Protein AF-A0A2D6KDB4-F1 (afdb_monomer_lite)

Foldseek 3Di:
DPPPVVVVVVVVLLVVLVPPAVFQALVLLLVLQVVLLVQLLQQLLVQLQVVVVPDPDLVVSLVSSVVRSVCSSVVRSLVSSCVSCQVRQADPVSDGPVVVSVLLVVLLVVLVVVLVVQLSVQLVVQLVVCVVVVHDSSRSSNRSSNRSSSSSSNSSSVRSSVSSSVVSVVVVVVVVVVVVD

Sequence (181 aa):
MKDEETNTNLEERIEGAESDSETMGFGSVFKSMLPSVVIGTLAAAGCQEACSEYTTNPEIITLSGMIGQYVGGWGSYLPIHYYNNKERLTDENGKIKWSQYAQEMGSVVASDQVGDIGWAATYGITNEIALRSGASPIEAGLFSGITSGVAYSALTAILAPKVNAVINYMKSKLKGGKNQE

Secondary structure (DSSP, 8-state):
--SHHHHHHHHHHHHHTTSSS----HHHHHHHHHHHHHHHHHHHHHHHHHHHTT---HHHHHHHHHHHHHHHHHHHHHHHHHHHTHHHHB-TTS-B-HHHHHHHHHHHHHHHHHHHHHHHHHHHHHHHHHHHTT--HHHHHHHHHHHHHHHHHHHHHHHHHHHHHHHHHHHHHHHHHTT--

Structure (mmCIF, N/CA/C/O backbone):
data_AF-A0A2D6KDB4-F1
#
_entry.id   AF-A0A2D6KDB4-F1
#
loop_
_atom_site.group_PDB
_atom_site.id
_atom_site.type_symbol
_atom_site.label_atom_id
_atom_site.label_alt_id
_atom_site.label_comp_id
_atom_site.label_asym_id
_atom_site.label_entity_id
_atom_site.label_seq_id
_atom_site.pdbx_PDB_ins_code
_atom_site.Cartn_x
_atom_site.Cartn_y
_atom_site.Cartn_z
_atom_site.occupancy
_atom_site.B_iso_or_equiv
_atom_site.auth_seq_id
_atom_site.auth_comp_id
_atom_site.auth_asym_id
_atom_site.auth_atom_id
_atom_site.pdbx_PDB_model_num
ATOM 1 N N . MET A 1 1 ? -29.646 -28.111 10.069 1.00 46.44 1 MET A N 1
ATOM 2 C CA . MET A 1 1 ? -30.473 -26.978 10.549 1.00 46.44 1 MET A CA 1
ATOM 3 C C . MET A 1 1 ? -29.941 -26.338 11.843 1.00 46.44 1 MET A C 1
ATOM 5 O O . MET A 1 1 ? -30.713 -25.691 12.526 1.00 46.44 1 MET A O 1
ATOM 9 N N . LYS A 1 2 ? -28.650 -26.471 12.200 1.00 46.09 2 LYS A N 1
ATOM 10 C CA . LYS A 1 2 ? -28.049 -25.767 13.359 1.00 46.09 2 LYS A CA 1
ATOM 11 C C . LYS A 1 2 ? -27.013 -24.700 12.970 1.00 46.09 2 LYS A C 1
ATOM 13 O O . LYS A 1 2 ? -26.564 -23.954 13.829 1.00 46.09 2 LYS A O 1
ATOM 18 N N . ASP A 1 3 ? -26.673 -24.603 11.686 1.00 48.38 3 ASP A N 1
ATOM 19 C CA . ASP A 1 3 ? -25.585 -23.736 11.219 1.00 48.38 3 ASP A CA 1
ATOM 20 C C . ASP A 1 3 ? -26.072 -22.359 10.730 1.00 48.38 3 ASP A C 1
ATOM 22 O O . ASP A 1 3 ? -25.322 -21.392 10.803 1.00 48.38 3 ASP A O 1
ATOM 26 N N . GLU A 1 4 ? -27.337 -22.225 10.313 1.00 44.31 4 GLU A N 1
ATOM 27 C CA . GLU A 1 4 ? -27.904 -20.935 9.871 1.00 44.31 4 GLU A CA 1
ATOM 28 C C . GLU A 1 4 ? -28.181 -19.981 11.041 1.00 44.31 4 GLU A C 1
ATOM 30 O O . GLU A 1 4 ? -27.820 -18.812 10.972 1.00 44.31 4 GLU A O 1
ATOM 35 N N . GLU A 1 5 ? -28.711 -20.486 12.157 1.00 41.06 5 GLU A N 1
ATOM 36 C CA . GLU A 1 5 ? -29.105 -19.678 13.327 1.00 41.06 5 GLU A CA 1
ATOM 37 C C . GLU A 1 5 ? -27.908 -19.026 14.051 1.00 41.06 5 GLU A C 1
ATOM 39 O O . GLU A 1 5 ? -28.047 -18.017 14.745 1.00 41.06 5 GLU A O 1
ATOM 44 N N . THR A 1 6 ? -26.707 -19.588 13.872 1.00 46.28 6 THR A N 1
ATOM 45 C CA . THR A 1 6 ? -25.473 -19.097 14.505 1.00 46.28 6 THR A CA 1
ATOM 46 C C . THR A 1 6 ? -24.845 -17.939 13.720 1.00 46.28 6 THR A C 1
ATOM 48 O O . THR A 1 6 ? -24.232 -17.060 14.326 1.00 46.28 6 THR A O 1
ATOM 51 N N . ASN A 1 7 ? -25.026 -17.903 12.393 1.00 47.44 7 ASN A N 1
ATOM 52 C CA . ASN A 1 7 ? -24.535 -16.815 11.539 1.00 47.44 7 ASN A CA 1
ATOM 53 C C . ASN A 1 7 ? -25.394 -15.554 11.674 1.00 47.44 7 ASN A C 1
ATOM 55 O O . ASN A 1 7 ? -24.847 -14.465 11.827 1.00 47.44 7 ASN A O 1
ATOM 59 N N . THR A 1 8 ? -26.721 -15.697 11.734 1.00 48.91 8 THR A N 1
ATOM 60 C CA . THR A 1 8 ? -27.644 -14.556 11.880 1.00 48.91 8 THR A CA 1
ATOM 61 C C . THR A 1 8 ? -27.440 -13.830 13.216 1.00 48.91 8 THR A C 1
ATOM 63 O O . THR A 1 8 ? -27.452 -12.606 13.279 1.00 48.91 8 THR A O 1
ATOM 66 N N . ASN A 1 9 ? -27.129 -14.580 14.281 1.00 57.28 9 ASN A N 1
ATOM 67 C CA . ASN A 1 9 ? -26.817 -14.027 15.604 1.00 57.28 9 ASN A CA 1
ATOM 68 C C . ASN A 1 9 ? -25.477 -13.272 15.651 1.00 57.28 9 ASN A C 1
ATOM 70 O O . ASN A 1 9 ? -25.264 -12.434 16.525 1.00 57.28 9 ASN A O 1
ATOM 74 N N . LEU A 1 10 ? -24.534 -13.615 14.770 1.00 52.88 10 LEU A N 1
ATOM 75 C CA . LEU A 1 10 ? -23.253 -12.922 14.641 1.00 52.88 10 LEU A CA 1
ATOM 76 C C . LEU A 1 10 ? -23.424 -11.623 13.854 1.00 52.88 10 LEU A C 1
ATOM 78 O O . LEU A 1 10 ? -22.896 -10.606 14.288 1.00 52.88 10 LEU A O 1
ATOM 82 N N . GLU A 1 11 ? -24.192 -11.644 12.765 1.00 51.16 11 GLU A N 1
ATOM 83 C CA . GLU A 1 11 ? -24.508 -10.459 11.957 1.00 51.16 11 GLU A CA 1
ATOM 84 C C . GLU A 1 11 ? -25.280 -9.408 12.769 1.00 51.16 11 GLU A C 1
ATOM 86 O O . GLU A 1 11 ? -24.800 -8.284 12.892 1.00 51.16 11 GLU A O 1
ATOM 91 N N . GLU A 1 12 ? -26.361 -9.784 13.462 1.00 51.59 12 GLU A N 1
ATOM 92 C CA . GLU A 1 12 ? -27.116 -8.857 14.329 1.00 51.59 12 GLU A CA 1
ATOM 93 C C . GLU A 1 12 ? -26.276 -8.307 15.497 1.00 51.59 12 GLU A C 1
ATOM 95 O O . GLU A 1 12 ? -26.469 -7.180 15.954 1.00 51.59 12 GLU A O 1
ATOM 100 N N . ARG A 1 13 ? -25.309 -9.084 16.004 1.00 54.34 13 ARG A N 1
ATOM 101 C CA . ARG A 1 13 ? -24.391 -8.634 17.068 1.00 54.34 13 ARG A CA 1
ATOM 102 C C . ARG A 1 13 ? -23.268 -7.740 16.562 1.00 54.34 13 ARG A C 1
ATOM 104 O O . ARG A 1 13 ? -22.748 -6.944 17.343 1.00 54.34 13 ARG A O 1
ATOM 111 N N . ILE A 1 14 ? -22.879 -7.892 15.300 1.00 51.53 14 ILE A N 1
ATOM 112 C CA . ILE A 1 14 ? -21.955 -6.990 14.613 1.00 51.53 14 ILE A CA 1
ATOM 113 C C . ILE A 1 14 ? -22.668 -5.660 14.346 1.00 51.53 14 ILE A C 1
ATOM 115 O O . ILE A 1 14 ? -22.100 -4.622 14.672 1.00 51.53 14 ILE A O 1
ATOM 119 N N . GLU A 1 15 ? -23.923 -5.694 13.887 1.00 48.41 15 GLU A N 1
ATOM 120 C CA . GLU A 1 15 ? -24.771 -4.507 13.695 1.00 48.41 15 GLU A CA 1
ATOM 121 C C . GLU A 1 15 ? -25.070 -3.791 15.026 1.00 48.41 15 GLU A C 1
ATOM 123 O O . GLU A 1 15 ? -24.950 -2.573 15.129 1.00 48.41 15 GLU A O 1
ATOM 128 N N . GLY A 1 16 ? -25.350 -4.530 16.105 1.00 41.09 16 GLY A N 1
ATOM 129 C CA . GLY A 1 16 ? -25.558 -3.953 17.439 1.00 41.09 16 GLY A CA 1
ATOM 130 C C . GLY A 1 16 ? -24.297 -3.364 18.090 1.00 41.09 16 GLY A C 1
ATOM 131 O O . GLY A 1 16 ? -24.398 -2.536 18.991 1.00 41.09 16 GLY A O 1
ATOM 132 N N . ALA A 1 17 ? -23.099 -3.756 17.644 1.00 43.97 17 ALA A N 1
ATOM 133 C CA . ALA A 1 17 ? -21.837 -3.162 18.092 1.00 43.97 17 ALA A CA 1
ATOM 134 C C . ALA A 1 17 ? -21.486 -1.862 17.342 1.00 43.97 17 ALA A C 1
ATOM 136 O O . ALA A 1 17 ? -20.539 -1.175 17.736 1.00 43.97 17 ALA A O 1
ATOM 137 N N . GLU A 1 18 ? -22.238 -1.505 16.294 1.00 44.22 18 GLU A N 1
ATOM 138 C CA . GLU A 1 18 ? -22.092 -0.226 15.594 1.00 44.22 18 GLU A CA 1
ATOM 139 C C . GLU A 1 18 ? -22.607 0.965 16.421 1.00 44.22 18 GLU A C 1
ATOM 141 O O . GLU A 1 18 ? -22.253 2.101 16.111 1.00 44.22 18 GLU A O 1
ATOM 146 N N . SER A 1 19 ? -23.392 0.747 17.490 1.00 37.06 19 SER A N 1
ATOM 147 C CA . SER A 1 19 ? -24.118 1.843 18.147 1.00 37.06 19 SER A CA 1
ATOM 148 C C . SER A 1 19 ? -23.359 2.632 19.224 1.00 37.06 19 SER A C 1
ATOM 150 O O . SER A 1 19 ? -23.821 3.718 19.546 1.00 37.06 19 SER A O 1
ATOM 152 N N . ASP A 1 20 ? -22.220 2.168 19.765 1.00 36.56 20 ASP A N 1
ATOM 153 C CA . ASP A 1 20 ? -21.574 2.829 20.932 1.00 36.56 20 ASP A CA 1
ATOM 154 C C . ASP A 1 20 ? -20.041 3.030 20.853 1.00 36.56 20 ASP A C 1
ATOM 156 O O . ASP A 1 20 ? -19.377 3.377 21.832 1.00 36.56 20 ASP A O 1
ATOM 160 N N . SER A 1 21 ? -19.436 2.892 19.675 1.00 43.38 21 SER A N 1
ATOM 161 C CA . SER A 1 21 ? -18.084 3.410 19.413 1.00 43.38 21 SER A CA 1
ATOM 162 C C . SER A 1 21 ? -18.038 3.854 17.965 1.00 43.38 21 SER A C 1
ATOM 164 O O . SER A 1 21 ? -18.381 3.031 17.129 1.00 43.38 21 SER A O 1
ATOM 166 N N . GLU A 1 22 ? -17.639 5.090 17.646 1.00 54.69 22 GLU A N 1
ATOM 167 C CA . GLU A 1 22 ? -17.472 5.523 16.248 1.00 54.69 22 GLU A CA 1
ATOM 168 C C . GLU A 1 22 ? -16.581 4.516 15.504 1.00 54.69 22 GLU A C 1
ATOM 170 O O . GLU A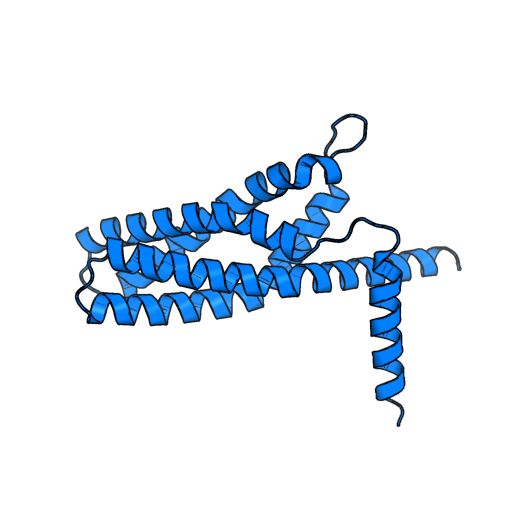 1 22 ? -15.356 4.477 15.683 1.00 54.69 22 GLU A O 1
ATOM 175 N N . THR A 1 23 ? -17.223 3.627 14.747 1.00 63.75 23 THR A N 1
ATOM 176 C CA . THR A 1 23 ? -16.593 2.484 14.107 1.00 63.75 23 THR A CA 1
ATOM 177 C C . THR A 1 23 ? -15.820 2.963 12.888 1.00 63.75 23 THR A C 1
ATOM 179 O O . THR A 1 23 ? -16.167 3.941 12.222 1.00 63.75 23 THR A O 1
ATOM 182 N N . MET A 1 24 ? -14.719 2.276 12.597 1.00 73.88 24 MET A N 1
ATOM 183 C CA . MET A 1 24 ? -13.953 2.503 11.381 1.00 73.88 24 MET A CA 1
ATOM 184 C C . MET A 1 24 ? -14.855 2.253 10.164 1.00 73.88 24 MET A C 1
ATOM 186 O O . MET A 1 24 ? -15.212 1.114 9.892 1.00 73.88 24 MET A O 1
ATOM 190 N N . GLY A 1 25 ? -15.222 3.308 9.437 1.00 80.88 25 GLY A N 1
ATOM 191 C CA . GLY A 1 25 ? -16.041 3.205 8.228 1.00 80.88 25 GLY A CA 1
ATOM 192 C C . GLY A 1 25 ? -15.202 3.101 6.953 1.00 80.88 25 GLY A C 1
ATOM 193 O O . GLY A 1 25 ? -14.122 3.691 6.870 1.00 80.88 25 GLY A O 1
ATOM 194 N N . PHE A 1 26 ? -15.738 2.436 5.922 1.00 86.19 26 PHE A N 1
ATOM 195 C CA . PHE A 1 26 ? -15.114 2.314 4.592 1.00 86.19 26 PHE A CA 1
ATOM 196 C C . PHE A 1 26 ? -14.561 3.655 4.083 1.00 86.19 26 PHE A C 1
ATOM 198 O O . PHE A 1 26 ? -13.399 3.758 3.697 1.00 86.19 26 PHE A O 1
ATOM 205 N N . GLY A 1 27 ? -15.382 4.712 4.135 1.00 82.38 27 GLY A N 1
ATOM 206 C CA . GLY A 1 27 ? -15.011 6.031 3.622 1.00 82.38 27 GLY A CA 1
ATOM 207 C C . GLY A 1 27 ? -13.845 6.684 4.369 1.00 82.38 27 GLY A C 1
ATOM 208 O O . GLY A 1 27 ? -13.065 7.397 3.744 1.00 82.38 27 GLY A O 1
ATOM 209 N N . SER A 1 28 ? -13.694 6.430 5.673 1.00 79.50 28 SER A N 1
ATOM 210 C CA . SER A 1 28 ? -12.561 6.933 6.466 1.00 79.50 28 SER A CA 1
ATOM 211 C C . SER A 1 28 ? -11.265 6.210 6.087 1.00 79.50 28 SER A C 1
ATOM 213 O O . SER A 1 28 ? -10.251 6.865 5.823 1.00 79.50 28 SER A O 1
ATOM 215 N N . VAL A 1 29 ? -11.315 4.878 5.973 1.00 83.00 29 VAL A N 1
ATOM 216 C CA . VAL A 1 29 ? -10.156 4.060 5.580 1.00 83.00 29 VAL A CA 1
ATOM 217 C C . VAL A 1 29 ? -9.713 4.416 4.166 1.00 83.00 29 VAL A C 1
ATOM 219 O O . VAL A 1 29 ? -8.563 4.799 3.961 1.00 83.00 29 VAL A O 1
ATOM 222 N N . PHE A 1 30 ? -10.638 4.395 3.204 1.00 86.94 30 PHE A N 1
ATOM 223 C CA . PHE A 1 30 ? -10.332 4.648 1.799 1.00 86.94 30 PHE A CA 1
ATOM 224 C C . PHE A 1 30 ? -9.760 6.057 1.569 1.00 86.94 30 PHE A C 1
ATOM 226 O O . PHE A 1 30 ? -8.729 6.210 0.916 1.00 86.94 30 PHE A O 1
ATOM 233 N N . LYS A 1 31 ? -10.371 7.098 2.160 1.00 86.00 31 LYS A N 1
ATOM 234 C CA . LYS A 1 31 ? -9.855 8.478 2.063 1.00 86.00 31 LYS A CA 1
ATOM 235 C C . LYS A 1 31 ? -8.469 8.632 2.685 1.00 86.00 31 LYS A C 1
ATOM 237 O O . LYS A 1 31 ? -7.683 9.437 2.197 1.00 86.00 31 LYS A O 1
ATOM 242 N N . SER A 1 32 ? -8.167 7.875 3.739 1.00 83.56 32 SER A N 1
ATOM 243 C CA . SER A 1 32 ? -6.847 7.889 4.378 1.00 83.56 32 SER A CA 1
ATOM 244 C C . SER A 1 32 ? -5.786 7.161 3.561 1.00 83.56 32 SER A C 1
ATOM 246 O O . SER A 1 32 ? -4.615 7.510 3.646 1.00 83.56 32 SER A O 1
ATOM 248 N N . MET A 1 33 ? -6.184 6.205 2.722 1.00 88.50 33 MET A N 1
ATOM 249 C CA . MET A 1 33 ? -5.261 5.483 1.851 1.00 88.50 33 MET A CA 1
ATOM 250 C C . MET A 1 33 ? -4.933 6.231 0.559 1.00 88.50 33 MET A C 1
ATOM 252 O O . MET A 1 33 ? -3.814 6.110 0.077 1.00 88.50 33 MET A O 1
ATOM 256 N N . LEU A 1 34 ? -5.842 7.048 0.013 1.00 90.12 34 LEU A N 1
ATOM 257 C CA . LEU A 1 34 ? -5.608 7.739 -1.266 1.00 90.12 34 LEU A CA 1
ATOM 258 C C . LEU A 1 34 ? -4.308 8.570 -1.314 1.00 90.12 34 LEU A C 1
ATOM 260 O O . LEU A 1 34 ? -3.551 8.408 -2.272 1.00 90.12 34 LEU A O 1
ATOM 264 N N . PRO A 1 35 ? -3.980 9.425 -0.325 1.00 91.94 35 PRO A N 1
ATOM 265 C CA . PRO A 1 35 ? -2.721 10.165 -0.372 1.00 91.94 35 PRO A CA 1
ATOM 266 C C . PRO A 1 35 ? -1.501 9.237 -0.247 1.00 91.94 35 PRO A C 1
ATOM 268 O O . PRO A 1 35 ? -0.481 9.474 -0.892 1.00 91.94 35 PRO A O 1
ATOM 271 N N . SER A 1 36 ? -1.622 8.136 0.498 1.00 91.62 36 SER A N 1
ATOM 272 C CA . SER A 1 36 ? -0.587 7.099 0.575 1.00 91.62 36 SER A CA 1
ATOM 273 C C . SER A 1 36 ? -0.404 6.344 -0.734 1.00 91.62 36 SER A C 1
ATOM 275 O O . SER A 1 36 ? 0.727 6.044 -1.102 1.00 91.62 36 SER A O 1
ATOM 277 N N . VAL A 1 37 ? -1.481 6.098 -1.484 1.00 93.69 37 VAL A N 1
ATOM 278 C CA . VAL A 1 37 ? -1.408 5.538 -2.839 1.00 93.69 37 VAL A CA 1
ATOM 279 C C . VAL A 1 37 ? -0.613 6.459 -3.750 1.00 93.69 37 VAL A C 1
ATOM 281 O O . VAL A 1 37 ? 0.236 5.972 -4.489 1.00 93.69 37 VAL A O 1
ATOM 284 N N . VAL A 1 38 ? -0.830 7.775 -3.681 1.00 94.75 38 VAL A N 1
ATOM 285 C CA . VAL A 1 38 ? -0.063 8.742 -4.484 1.00 94.75 38 VAL A CA 1
ATOM 286 C C . VAL A 1 38 ? 1.422 8.685 -4.127 1.00 94.75 38 VAL A C 1
ATOM 288 O O . VAL A 1 38 ? 2.257 8.547 -5.019 1.00 94.75 38 VAL A O 1
ATOM 291 N N . ILE A 1 39 ? 1.760 8.730 -2.836 1.00 95.38 39 ILE A N 1
ATOM 292 C CA . ILE A 1 39 ? 3.156 8.668 -2.376 1.00 95.38 39 ILE A CA 1
ATOM 293 C C . ILE A 1 39 ? 3.805 7.343 -2.786 1.00 95.38 39 ILE A C 1
ATOM 295 O O . ILE A 1 39 ? 4.901 7.342 -3.343 1.00 95.38 39 ILE A O 1
ATOM 299 N N . GLY A 1 40 ? 3.113 6.224 -2.569 1.00 95.81 40 GLY A N 1
ATOM 300 C CA . GLY A 1 40 ? 3.568 4.905 -2.990 1.00 95.81 40 GLY A CA 1
ATOM 301 C C . GLY A 1 40 ? 3.768 4.829 -4.502 1.00 95.81 40 GLY A C 1
ATOM 302 O O . GLY A 1 40 ? 4.794 4.348 -4.955 1.00 95.81 40 GLY A O 1
ATOM 303 N N . THR A 1 41 ? 2.841 5.357 -5.298 1.00 97.00 41 THR A N 1
ATOM 304 C CA . THR A 1 41 ? 2.940 5.368 -6.767 1.00 97.00 41 THR A CA 1
ATOM 305 C C . THR A 1 41 ? 4.180 6.123 -7.241 1.00 97.00 41 THR A C 1
ATOM 307 O O . THR A 1 41 ? 4.924 5.626 -8.083 1.00 97.00 41 THR A O 1
ATOM 310 N N . LEU A 1 42 ? 4.430 7.311 -6.685 1.00 97.44 42 LEU A N 1
ATOM 311 C CA . LEU A 1 42 ? 5.610 8.107 -7.028 1.00 97.44 42 LEU A CA 1
ATOM 312 C C . LEU A 1 42 ? 6.905 7.396 -6.619 1.00 97.44 42 LEU A C 1
ATOM 314 O O . LEU A 1 42 ? 7.869 7.394 -7.382 1.00 97.44 42 LEU A O 1
ATOM 318 N N . ALA A 1 43 ? 6.915 6.758 -5.446 1.00 96.81 43 ALA A N 1
ATOM 319 C CA . ALA A 1 43 ? 8.041 5.946 -5.002 1.00 96.81 43 ALA A CA 1
ATOM 320 C C . ALA A 1 43 ? 8.265 4.734 -5.922 1.00 96.81 43 ALA A C 1
ATOM 322 O O . ALA A 1 43 ? 9.404 4.452 -6.278 1.00 96.81 43 ALA A O 1
ATOM 323 N N . ALA A 1 44 ? 7.195 4.070 -6.368 1.00 96.81 44 ALA A N 1
ATOM 324 C CA . ALA A 1 44 ? 7.255 2.984 -7.342 1.00 96.81 44 ALA A CA 1
ATOM 325 C C . ALA A 1 44 ? 7.934 3.451 -8.632 1.00 96.81 44 ALA A C 1
ATOM 327 O O . ALA A 1 44 ? 8.931 2.871 -9.050 1.00 96.81 44 ALA A O 1
ATOM 328 N N . ALA A 1 45 ? 7.426 4.535 -9.219 1.00 96.56 45 ALA A N 1
ATOM 329 C CA . ALA A 1 45 ? 7.936 5.100 -10.461 1.00 96.56 45 ALA A CA 1
ATOM 330 C C . ALA A 1 45 ? 9.417 5.500 -10.344 1.00 96.56 45 ALA A C 1
ATOM 332 O O . ALA A 1 45 ? 10.221 5.135 -11.197 1.00 96.56 45 ALA A O 1
ATOM 333 N N . GLY A 1 46 ? 9.798 6.168 -9.250 1.00 96.50 46 GLY A N 1
ATOM 334 C CA . GLY A 1 46 ? 11.192 6.530 -8.988 1.00 96.50 46 GLY A CA 1
ATOM 335 C C . GLY A 1 46 ? 12.108 5.318 -8.791 1.00 96.50 46 GLY A C 1
ATOM 336 O O . GLY A 1 46 ? 13.216 5.295 -9.319 1.00 96.50 46 GLY A O 1
ATOM 337 N N . CYS A 1 47 ? 11.651 4.285 -8.075 1.00 97.06 47 CYS A N 1
ATOM 338 C CA . CYS A 1 47 ? 12.415 3.052 -7.884 1.00 97.06 47 CYS A CA 1
ATOM 339 C C . CYS A 1 47 ? 12.552 2.232 -9.172 1.00 97.06 47 CYS A C 1
ATOM 341 O O . CYS A 1 47 ? 13.590 1.599 -9.371 1.00 97.06 47 CYS A O 1
ATOM 343 N N . GLN A 1 48 ? 11.538 2.225 -10.041 1.00 97.19 48 GLN A N 1
ATOM 344 C CA . GLN A 1 48 ? 11.632 1.580 -11.350 1.00 97.19 48 GLN A CA 1
ATOM 345 C C . GLN A 1 48 ? 12.622 2.313 -12.252 1.00 97.19 48 GLN A C 1
ATOM 347 O O . GLN A 1 48 ? 13.513 1.673 -12.808 1.00 97.19 48 GLN A O 1
ATOM 352 N N . GLU A 1 49 ? 12.510 3.641 -12.335 1.00 97.00 49 GLU A N 1
ATOM 353 C CA . GLU A 1 49 ? 13.413 4.476 -13.130 1.00 97.00 49 GLU A CA 1
ATOM 354 C C . GLU A 1 49 ? 14.866 4.289 -12.682 1.00 97.00 49 GLU A C 1
ATOM 356 O O . GLU A 1 49 ? 15.709 3.876 -13.476 1.00 97.00 49 GLU A O 1
ATOM 361 N N . ALA A 1 50 ? 15.140 4.454 -11.385 1.00 96.25 50 ALA A N 1
ATOM 362 C CA . ALA A 1 50 ? 16.484 4.281 -10.841 1.00 96.25 50 ALA A CA 1
ATOM 363 C C . ALA A 1 50 ? 17.019 2.852 -11.032 1.00 96.25 50 ALA A C 1
ATOM 365 O O . ALA A 1 50 ? 18.201 2.661 -11.296 1.00 96.25 50 ALA A O 1
ATOM 366 N N . CYS A 1 51 ? 16.171 1.825 -10.909 1.00 96.56 51 CYS A N 1
ATOM 367 C CA . CYS A 1 51 ? 16.592 0.441 -11.133 1.00 96.56 51 CYS A CA 1
ATOM 368 C C . CYS A 1 51 ? 16.929 0.174 -12.607 1.00 96.56 51 CYS A C 1
ATOM 370 O O . CYS A 1 51 ? 17.878 -0.560 -12.891 1.00 96.56 51 CYS A O 1
ATOM 372 N N . SER A 1 52 ? 16.202 0.804 -13.532 1.00 95.38 52 SER A N 1
ATOM 373 C CA . SER A 1 52 ? 16.400 0.633 -14.973 1.00 95.38 52 SER A CA 1
ATOM 374 C C . SER A 1 52 ? 17.764 1.127 -15.474 1.00 95.38 52 SER A C 1
ATOM 376 O O . SER A 1 52 ? 18.260 0.632 -16.485 1.00 95.38 52 SER A O 1
ATOM 378 N N . GLU A 1 53 ? 18.429 2.016 -14.729 1.00 96.31 53 GLU A N 1
ATOM 379 C CA . GLU A 1 53 ? 19.808 2.435 -15.013 1.00 96.31 53 GLU A CA 1
ATOM 380 C C . GLU A 1 53 ? 20.826 1.292 -14.842 1.00 96.31 53 GLU A C 1
ATOM 382 O O . GLU A 1 53 ? 21.898 1.310 -15.449 1.00 96.31 53 GLU A O 1
ATOM 387 N N . TYR A 1 54 ? 20.498 0.280 -14.030 1.00 95.62 54 TYR A N 1
ATOM 388 C CA . TYR A 1 54 ? 21.407 -0.812 -13.664 1.00 95.62 54 TYR A CA 1
ATOM 389 C C . TYR A 1 54 ? 21.014 -2.167 -14.255 1.00 95.62 54 TYR A C 1
ATOM 391 O O . TYR A 1 54 ? 21.828 -3.093 -14.264 1.00 95.62 54 TYR A O 1
ATOM 399 N N . THR A 1 55 ? 19.775 -2.322 -14.723 1.00 94.81 55 THR A N 1
ATOM 400 C CA . THR A 1 55 ? 19.287 -3.577 -15.295 1.00 94.81 55 THR A CA 1
ATOM 401 C C . THR A 1 55 ? 18.210 -3.338 -16.340 1.00 94.81 55 THR A C 1
ATOM 403 O O . THR A 1 55 ? 17.399 -2.429 -16.225 1.00 94.81 55 THR A O 1
ATOM 406 N N . THR A 1 56 ? 18.160 -4.215 -17.338 1.00 90.50 56 THR A N 1
ATOM 407 C CA . THR A 1 56 ? 17.071 -4.281 -18.323 1.00 90.50 56 THR A CA 1
ATOM 408 C C . THR A 1 56 ? 16.095 -5.420 -18.033 1.00 90.50 56 THR A C 1
ATOM 410 O O . THR A 1 56 ? 15.168 -5.645 -18.809 1.00 90.50 56 THR A O 1
ATOM 413 N N . ASN A 1 57 ? 16.292 -6.167 -16.938 1.00 92.12 57 ASN A N 1
ATOM 414 C CA . ASN A 1 57 ? 15.405 -7.265 -16.573 1.00 92.12 57 ASN A CA 1
ATOM 415 C C . ASN A 1 57 ? 14.061 -6.705 -16.050 1.00 92.12 57 ASN A C 1
ATOM 417 O O . ASN A 1 57 ? 14.042 -6.096 -14.974 1.00 92.12 57 ASN A O 1
ATOM 421 N N . PRO A 1 58 ? 12.936 -6.945 -16.754 1.00 89.06 58 PRO A N 1
ATOM 422 C CA . PRO A 1 58 ? 11.634 -6.392 -16.386 1.00 89.06 58 PRO A CA 1
ATOM 423 C C . PRO A 1 58 ? 11.110 -6.919 -15.045 1.00 89.06 58 PRO A C 1
ATOM 425 O O . PRO A 1 58 ? 10.370 -6.211 -14.367 1.00 89.06 58 PRO A O 1
ATOM 428 N N . GLU A 1 59 ? 11.501 -8.122 -14.620 1.00 92.38 59 GLU A N 1
ATOM 429 C CA . GLU A 1 59 ? 11.097 -8.685 -13.326 1.00 92.38 59 GLU A CA 1
ATOM 430 C C . GLU A 1 59 ? 11.762 -7.931 -12.170 1.00 92.38 59 GLU A C 1
ATOM 432 O O . GLU A 1 59 ? 11.103 -7.600 -11.187 1.00 92.38 59 GLU A O 1
ATOM 437 N N . ILE A 1 60 ? 13.050 -7.595 -12.313 1.00 93.69 60 ILE A N 1
ATOM 438 C CA . ILE A 1 60 ? 13.795 -6.837 -11.297 1.00 93.69 60 ILE A CA 1
ATOM 439 C C . ILE A 1 60 ? 13.271 -5.398 -11.216 1.00 93.69 60 ILE A C 1
ATOM 441 O O . ILE A 1 60 ? 13.072 -4.891 -10.113 1.00 93.69 60 ILE A O 1
ATOM 445 N N . ILE A 1 61 ? 12.986 -4.770 -12.362 1.00 94.50 61 ILE A N 1
ATOM 446 C CA . ILE A 1 61 ? 12.371 -3.434 -12.420 1.00 94.50 61 ILE A CA 1
ATOM 447 C C . ILE A 1 61 ? 10.977 -3.462 -11.777 1.00 94.50 61 ILE A C 1
ATOM 449 O O . ILE A 1 61 ? 10.652 -2.613 -10.955 1.00 94.50 61 ILE A O 1
ATOM 453 N N . THR A 1 62 ? 10.155 -4.467 -12.086 1.00 94.94 62 THR A N 1
ATOM 454 C CA . THR A 1 62 ? 8.830 -4.614 -11.462 1.00 94.94 62 THR A CA 1
ATOM 455 C C . THR A 1 62 ? 8.953 -4.757 -9.947 1.00 94.94 62 THR A C 1
ATOM 457 O O . THR A 1 62 ? 8.255 -4.067 -9.204 1.00 94.94 62 THR A O 1
ATOM 460 N N . LEU A 1 63 ? 9.876 -5.602 -9.479 1.00 96.00 63 LEU A N 1
ATOM 461 C CA . LEU A 1 63 ? 10.111 -5.820 -8.055 1.00 96.00 63 LEU A CA 1
ATOM 462 C C . LEU A 1 63 ? 10.590 -4.545 -7.344 1.00 96.00 63 LEU A C 1
ATOM 464 O O . LEU A 1 63 ? 10.136 -4.272 -6.232 1.00 96.00 63 LEU A O 1
ATOM 468 N N . SER A 1 64 ? 11.463 -3.743 -7.964 1.00 96.69 64 SER A N 1
ATOM 469 C CA . SER A 1 64 ? 11.902 -2.472 -7.371 1.00 96.69 64 SER A CA 1
ATOM 470 C C . SER A 1 64 ? 10.733 -1.500 -7.210 1.00 96.69 64 SER A C 1
ATOM 472 O O . SER A 1 64 ? 10.608 -0.857 -6.166 1.00 96.69 64 SER A O 1
ATOM 474 N N . GLY A 1 65 ? 9.838 -1.449 -8.198 1.00 96.31 65 GLY A N 1
ATOM 475 C CA . GLY A 1 65 ? 8.610 -0.670 -8.140 1.00 96.31 65 GLY A CA 1
ATOM 476 C C . GLY A 1 65 ? 7.663 -1.135 -7.033 1.00 96.31 65 GLY A C 1
ATOM 477 O O . GLY A 1 65 ? 7.188 -0.312 -6.250 1.00 96.31 65 GLY A O 1
ATOM 478 N N . MET A 1 66 ? 7.457 -2.449 -6.901 1.00 96.06 66 MET A N 1
ATOM 479 C CA . MET A 1 66 ? 6.666 -3.039 -5.814 1.00 96.06 66 MET A CA 1
ATOM 480 C C . MET A 1 66 ? 7.222 -2.650 -4.438 1.00 96.06 66 MET A C 1
ATOM 482 O O . MET A 1 66 ? 6.473 -2.197 -3.573 1.00 96.06 66 MET A O 1
ATOM 486 N N . ILE A 1 67 ? 8.540 -2.758 -4.243 1.00 95.44 67 ILE A N 1
ATOM 487 C CA . ILE A 1 67 ? 9.201 -2.365 -2.990 1.00 95.44 67 ILE A CA 1
ATOM 488 C C . ILE A 1 67 ? 9.025 -0.864 -2.732 1.00 95.44 67 ILE A C 1
ATOM 490 O O . ILE A 1 67 ? 8.643 -0.475 -1.626 1.00 95.44 67 ILE A O 1
ATOM 494 N N . GLY A 1 68 ? 9.267 -0.024 -3.743 1.00 95.69 68 GLY A N 1
ATOM 495 C CA . GLY A 1 68 ? 9.105 1.425 -3.643 1.00 95.69 68 GLY A CA 1
ATOM 496 C C . GLY A 1 68 ? 7.685 1.814 -3.238 1.00 95.69 68 GLY A C 1
ATOM 497 O O . GLY A 1 68 ? 7.498 2.595 -2.302 1.00 95.69 68 GLY A O 1
ATOM 498 N N . GLN A 1 69 ? 6.680 1.211 -3.877 1.00 95.06 69 GLN A N 1
ATOM 499 C CA . GLN A 1 69 ? 5.284 1.467 -3.551 1.00 95.06 69 GLN A CA 1
ATOM 500 C C . GLN A 1 69 ? 4.913 1.013 -2.149 1.00 95.06 69 GLN A C 1
ATOM 502 O O . GLN A 1 69 ? 4.259 1.774 -1.434 1.00 95.06 69 GLN A O 1
ATOM 507 N N . TYR A 1 70 ? 5.329 -0.188 -1.752 1.00 91.25 70 TYR A N 1
ATOM 508 C CA . TYR A 1 70 ? 5.044 -0.708 -0.423 1.00 91.25 70 TYR A CA 1
ATOM 509 C C . TYR A 1 70 ? 5.642 0.212 0.649 1.00 91.25 70 TYR A C 1
ATOM 511 O O . TYR A 1 70 ? 4.919 0.703 1.511 1.00 91.25 70 TYR A O 1
ATOM 519 N N . VAL A 1 71 ? 6.933 0.549 0.545 1.00 92.25 71 VAL A N 1
ATOM 520 C CA . VAL A 1 71 ? 7.621 1.410 1.521 1.00 92.25 71 VAL A CA 1
ATOM 521 C C . VAL A 1 71 ? 7.034 2.827 1.549 1.00 92.25 71 VAL A C 1
ATOM 523 O O . VAL A 1 71 ? 6.759 3.352 2.629 1.00 92.25 71 VAL A O 1
ATOM 526 N N . GLY A 1 72 ? 6.808 3.449 0.386 1.00 92.12 72 GLY A N 1
ATOM 527 C CA . GLY A 1 72 ? 6.251 4.803 0.303 1.00 92.12 72 GLY A CA 1
ATOM 528 C C . GLY A 1 72 ? 4.788 4.884 0.754 1.00 92.12 72 GLY A C 1
ATOM 529 O O . GLY A 1 72 ? 4.399 5.811 1.470 1.00 92.12 72 GLY A O 1
ATOM 530 N N . GLY A 1 73 ? 3.978 3.894 0.378 1.00 90.94 73 GLY A N 1
ATOM 531 C CA . GLY A 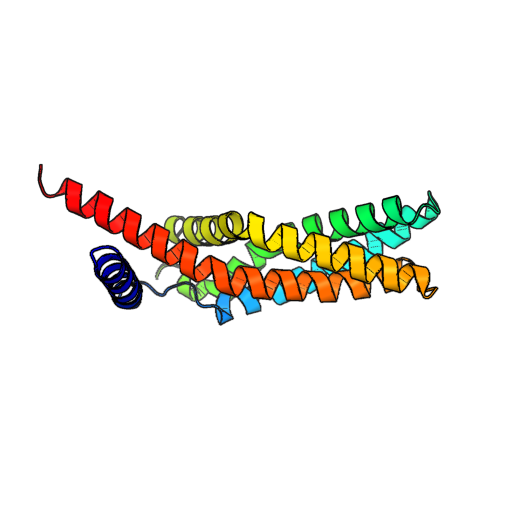1 73 ? 2.568 3.801 0.743 1.00 90.94 73 GLY A CA 1
ATOM 532 C C . GLY A 1 73 ? 2.380 3.541 2.234 1.00 90.94 73 GLY A C 1
ATOM 533 O O . GLY A 1 73 ? 1.796 4.371 2.932 1.00 90.94 73 GLY A O 1
ATOM 534 N N . TRP A 1 74 ? 2.941 2.448 2.754 1.00 84.50 74 TRP A N 1
ATOM 535 C CA . TRP A 1 74 ? 2.812 2.102 4.171 1.00 84.50 74 TRP A CA 1
ATOM 536 C C . TRP A 1 74 ? 3.471 3.127 5.094 1.00 84.50 74 TRP A C 1
ATOM 538 O O . TRP A 1 74 ? 2.888 3.508 6.112 1.00 84.50 74 TRP A O 1
ATOM 548 N N . GLY A 1 75 ? 4.652 3.629 4.721 1.00 85.69 75 GLY A N 1
ATOM 549 C CA . GLY A 1 75 ? 5.368 4.633 5.509 1.00 85.69 75 GLY A CA 1
ATOM 550 C C . GLY A 1 75 ? 4.596 5.947 5.659 1.00 85.69 75 GLY A C 1
ATOM 551 O O . GLY A 1 75 ? 4.712 6.620 6.683 1.00 85.69 75 GLY A O 1
ATOM 552 N N . SER A 1 76 ? 3.770 6.299 4.670 1.00 89.81 76 SER A N 1
ATOM 553 C CA . SER A 1 76 ? 2.944 7.508 4.711 1.00 89.81 76 SER A CA 1
ATOM 554 C C . SER A 1 76 ? 1.548 7.280 5.300 1.00 89.81 76 SER A C 1
ATOM 556 O O . SER A 1 76 ? 0.951 8.221 5.823 1.00 89.81 76 SER A O 1
ATOM 558 N N . TYR A 1 77 ? 1.034 6.048 5.274 1.00 87.00 77 TYR A N 1
ATOM 559 C CA . TYR A 1 77 ? -0.319 5.739 5.739 1.00 87.00 77 TYR A CA 1
ATOM 560 C C . TYR A 1 77 ? -0.548 6.082 7.209 1.00 87.00 77 TYR A C 1
ATOM 562 O O . TYR A 1 77 ? -1.531 6.750 7.526 1.00 87.00 77 TYR A O 1
ATOM 570 N N . LEU A 1 78 ? 0.372 5.703 8.102 1.00 83.94 78 LEU A N 1
ATOM 571 C CA . LEU A 1 78 ? 0.237 5.979 9.538 1.00 83.94 78 LEU A CA 1
ATOM 572 C C . LEU A 1 78 ? -0.009 7.471 9.845 1.00 83.94 78 LEU A C 1
ATOM 574 O O . LEU A 1 78 ? -1.033 7.795 10.459 1.00 83.94 78 LEU A O 1
ATOM 578 N N . PRO A 1 79 ? 0.878 8.404 9.439 1.00 86.56 79 PRO A N 1
ATOM 579 C CA . PRO A 1 79 ? 0.671 9.820 9.731 1.00 86.56 79 PRO A CA 1
ATOM 580 C C . PRO A 1 79 ? -0.564 10.401 9.027 1.00 86.56 79 PRO A C 1
ATOM 582 O O . PRO A 1 79 ? -1.245 11.241 9.620 1.00 86.56 79 PRO A O 1
ATOM 585 N N . ILE A 1 80 ? -0.896 9.946 7.812 1.00 89.75 80 ILE A N 1
ATOM 586 C CA . ILE A 1 80 ? -2.085 10.410 7.076 1.00 89.75 80 ILE A CA 1
ATOM 587 C C . ILE A 1 80 ? -3.374 9.953 7.763 1.00 89.75 80 ILE A C 1
ATOM 589 O O . ILE A 1 80 ? -4.290 10.757 7.944 1.00 89.75 80 ILE A O 1
ATOM 593 N N . HIS A 1 81 ? -3.449 8.689 8.185 1.00 86.19 81 HIS A N 1
ATOM 594 C CA . HIS A 1 81 ? -4.618 8.151 8.878 1.00 86.19 81 HIS A CA 1
ATOM 595 C C . HIS A 1 81 ? -4.871 8.886 10.189 1.00 86.19 81 HIS A C 1
ATOM 597 O O . HIS A 1 81 ? -6.007 9.280 10.457 1.00 86.19 81 HIS A O 1
ATOM 603 N N . TYR A 1 82 ? -3.816 9.136 10.973 1.00 87.31 82 TYR A N 1
ATOM 604 C CA . TYR A 1 82 ? -3.930 9.944 12.184 1.00 87.31 82 TYR A CA 1
ATOM 605 C C . TYR A 1 82 ? -4.428 11.362 11.877 1.00 87.31 82 TYR A C 1
ATOM 607 O O . TYR A 1 82 ? -5.355 11.836 12.531 1.00 87.31 82 TYR A O 1
ATOM 615 N N . TYR A 1 83 ? -3.853 12.030 10.872 1.00 88.50 83 TYR A N 1
ATOM 616 C CA . TYR A 1 83 ? -4.238 13.392 10.503 1.00 88.50 83 TYR A CA 1
ATOM 617 C C . TYR A 1 83 ? -5.705 13.484 10.056 1.00 88.50 83 TYR A C 1
ATOM 619 O O . TYR A 1 83 ? -6.451 14.321 10.563 1.00 88.50 83 TYR A O 1
ATOM 627 N N . ASN A 1 84 ? -6.142 12.581 9.175 1.00 87.62 84 ASN A N 1
ATOM 628 C CA . ASN A 1 84 ? -7.504 12.561 8.636 1.00 87.62 84 ASN A CA 1
ATOM 629 C C . ASN A 1 84 ? -8.569 12.168 9.667 1.00 87.62 84 ASN A C 1
ATOM 631 O O . ASN A 1 84 ? -9.744 12.468 9.475 1.00 87.62 84 ASN A O 1
ATOM 635 N N . ASN A 1 85 ? -8.174 11.493 10.748 1.00 85.12 85 ASN A N 1
ATOM 636 C CA . ASN A 1 85 ? -9.078 11.029 11.801 1.00 85.12 85 ASN A CA 1
ATOM 637 C C . ASN A 1 85 ? -8.788 11.690 13.151 1.00 85.12 85 ASN A C 1
ATOM 639 O O . ASN A 1 85 ? -9.192 11.168 14.191 1.00 85.12 85 ASN A O 1
ATOM 643 N N . LYS A 1 86 ? -8.086 12.830 13.150 1.00 86.38 86 LYS A N 1
ATOM 644 C CA . LYS A 1 86 ? -7.600 13.479 14.369 1.00 86.38 86 LYS A CA 1
ATOM 645 C C . LYS A 1 86 ? -8.724 13.731 15.368 1.00 86.38 86 LYS A C 1
ATOM 647 O O . LYS A 1 86 ? -8.576 13.346 16.516 1.00 86.38 86 LYS A O 1
ATOM 652 N N . GLU A 1 87 ? -9.849 14.292 14.924 1.00 85.94 87 GLU A N 1
ATOM 653 C CA . GLU A 1 87 ? -10.999 14.619 15.785 1.00 85.94 87 GLU A CA 1
ATOM 654 C C . GLU A 1 87 ? -11.480 13.411 16.599 1.00 85.94 87 GLU A C 1
ATOM 656 O O . GLU A 1 87 ? -11.678 13.500 17.809 1.00 85.94 87 GLU A O 1
ATOM 661 N N . ARG A 1 88 ? -11.565 12.249 15.951 1.00 85.25 88 ARG A N 1
ATOM 662 C CA . ARG A 1 88 ? -11.985 10.997 16.580 1.00 85.25 88 ARG A CA 1
ATOM 663 C C . ARG A 1 88 ? -10.886 10.361 17.430 1.00 85.25 88 ARG A C 1
ATOM 665 O O . ARG A 1 88 ? -11.167 9.790 18.487 1.00 85.25 88 ARG A O 1
ATOM 672 N N . LEU A 1 89 ? -9.635 10.460 16.981 1.00 88.50 89 LEU A N 1
ATOM 673 C CA . LEU A 1 89 ? -8.464 9.841 17.606 1.00 88.50 89 LEU A CA 1
ATOM 674 C C . LEU A 1 89 ? -7.825 10.687 18.713 1.00 88.50 89 LEU A C 1
ATOM 676 O O . LEU A 1 89 ? -6.902 10.207 19.375 1.00 88.50 89 LEU A O 1
ATOM 680 N N . THR A 1 90 ? -8.306 11.904 18.952 1.00 90.62 90 THR A N 1
ATOM 681 C CA . THR A 1 90 ? -7.920 12.727 20.101 1.00 90.62 90 THR A CA 1
ATOM 682 C C . THR A 1 90 ? -9.030 12.791 21.148 1.00 90.62 90 THR A C 1
ATOM 684 O O . THR A 1 90 ? -10.214 12.660 20.832 1.00 90.62 90 THR A O 1
ATOM 687 N N . ASP A 1 91 ? -8.657 12.920 22.418 1.00 88.44 91 ASP A N 1
ATOM 688 C CA . ASP A 1 91 ? -9.583 13.246 23.503 1.00 88.44 91 ASP A CA 1
ATOM 689 C C . ASP A 1 91 ? -9.863 14.759 23.575 1.00 88.44 91 ASP A C 1
ATOM 691 O O . ASP A 1 91 ? -9.289 15.557 22.833 1.00 88.44 91 ASP A O 1
ATOM 695 N N . GLU A 1 92 ? -10.748 15.156 24.487 1.00 87.56 92 GLU A N 1
ATOM 696 C CA . GLU A 1 92 ? -11.110 16.558 24.747 1.00 87.56 92 GLU A CA 1
ATOM 697 C C . GLU A 1 92 ? -9.923 17.445 25.170 1.00 87.56 92 GLU A C 1
ATOM 699 O O . GLU A 1 92 ? -9.974 18.664 25.025 1.00 87.56 92 GLU A O 1
ATOM 704 N N . ASN A 1 93 ? -8.831 16.837 25.643 1.00 88.81 93 ASN A N 1
ATOM 705 C CA . ASN A 1 93 ? -7.597 17.514 26.037 1.00 88.81 93 ASN A CA 1
ATOM 706 C C . ASN A 1 93 ? -6.551 17.526 24.905 1.00 88.81 93 ASN A C 1
ATOM 708 O O . ASN A 1 93 ? -5.405 17.926 25.125 1.00 88.81 93 ASN A O 1
ATOM 712 N N . GLY A 1 94 ? -6.912 17.054 23.706 1.00 86.88 94 GLY A N 1
ATOM 713 C CA . GLY A 1 94 ? -6.031 16.970 22.544 1.00 86.88 94 GLY A CA 1
ATOM 714 C C . GLY A 1 94 ? -4.987 15.849 22.610 1.00 86.88 94 GLY A C 1
ATOM 715 O O . GLY A 1 94 ? -4.052 15.847 21.806 1.00 86.88 94 GLY A O 1
ATOM 716 N N . LYS A 1 95 ? -5.107 14.897 23.545 1.00 90.31 95 LYS A N 1
ATOM 717 C CA . LYS A 1 95 ? -4.200 13.744 23.651 1.00 90.31 95 LYS A CA 1
ATOM 718 C C . LYS A 1 95 ? -4.667 12.605 22.755 1.00 90.31 95 LYS A C 1
ATOM 720 O O . LYS A 1 95 ? -5.860 12.378 22.579 1.00 90.31 95 LYS A O 1
ATOM 725 N N . ILE A 1 96 ? -3.713 11.848 22.218 1.00 89.25 96 ILE A N 1
ATOM 726 C CA . ILE A 1 96 ? -3.995 10.704 21.345 1.00 89.25 96 ILE A CA 1
ATOM 727 C C . ILE A 1 96 ? -4.631 9.567 22.153 1.00 89.25 96 ILE A C 1
ATOM 729 O O . ILE A 1 96 ? -4.064 9.092 23.142 1.00 89.25 96 ILE A O 1
ATOM 733 N N . LYS A 1 97 ? -5.768 9.058 21.673 1.00 90.69 97 LYS A N 1
ATOM 734 C CA . LYS A 1 97 ? -6.406 7.824 22.142 1.00 90.69 97 LYS A CA 1
ATOM 735 C C . LYS A 1 97 ? -5.631 6.609 21.618 1.00 90.69 97 LYS A C 1
ATOM 737 O O . LYS A 1 97 ? -6.096 5.893 20.732 1.00 90.69 97 LYS A O 1
ATOM 742 N N . TRP A 1 98 ? -4.442 6.357 22.174 1.00 88.06 98 TRP A N 1
ATOM 743 C CA . TRP A 1 98 ? -3.513 5.315 21.702 1.00 88.06 98 TRP A CA 1
ATOM 744 C C . TRP A 1 98 ? -4.138 3.926 21.561 1.00 88.06 98 TRP A C 1
ATOM 746 O O . TRP A 1 98 ? -3.824 3.215 20.616 1.00 88.06 98 TRP A O 1
ATOM 756 N N . SER A 1 99 ? -5.047 3.550 22.465 1.00 85.81 99 SER A N 1
ATOM 757 C CA . SER A 1 99 ? -5.753 2.263 22.399 1.00 85.81 99 SER A CA 1
ATOM 758 C C . SER A 1 99 ? -6.639 2.147 21.154 1.00 85.81 99 SER A C 1
ATOM 760 O O . SER A 1 99 ? -6.628 1.115 20.484 1.00 85.81 99 SER A O 1
ATOM 762 N N . GLN A 1 100 ? -7.365 3.217 20.813 1.00 86.06 100 GLN A N 1
ATOM 763 C CA . GLN A 1 100 ? -8.191 3.263 19.609 1.00 86.06 100 GLN A CA 1
ATOM 764 C C . GLN A 1 100 ? -7.296 3.288 18.370 1.00 86.06 100 GLN A C 1
ATOM 766 O O . GLN A 1 100 ? -7.441 2.432 17.509 1.00 86.06 100 GLN A O 1
ATOM 771 N N . TYR A 1 101 ? -6.300 4.176 18.330 1.00 87.12 101 TYR A N 1
ATOM 772 C CA . TYR A 1 101 ? -5.360 4.263 17.210 1.00 87.12 101 TYR A CA 1
ATOM 773 C C . TYR A 1 101 ? -4.644 2.932 16.923 1.00 87.12 101 TYR A C 1
ATOM 775 O O . TYR A 1 101 ? -4.613 2.479 15.782 1.00 87.12 101 TYR A O 1
ATOM 783 N N . ALA A 1 102 ? -4.124 2.259 17.954 1.00 87.56 102 ALA A N 1
ATOM 784 C CA . ALA A 1 102 ? -3.459 0.967 17.803 1.00 87.56 102 ALA A CA 1
ATOM 785 C C . ALA A 1 102 ? -4.415 -0.131 17.314 1.00 87.56 102 ALA A C 1
ATOM 787 O O . ALA A 1 102 ? -4.018 -0.971 16.512 1.00 87.56 102 ALA A O 1
ATOM 788 N N . GLN A 1 103 ? -5.674 -0.122 17.762 1.00 86.25 103 GLN A N 1
ATOM 789 C CA . GLN A 1 103 ? -6.689 -1.053 17.269 1.00 86.25 103 GLN A CA 1
ATOM 790 C C . GLN A 1 103 ? -7.002 -0.818 15.788 1.00 86.25 103 GLN A C 1
ATOM 792 O O . GLN A 1 103 ? -7.154 -1.778 15.033 1.00 86.25 103 GLN A O 1
ATOM 797 N N . GLU A 1 104 ? -7.072 0.439 15.361 1.00 86.50 104 GLU A N 1
ATOM 798 C CA . GLU A 1 104 ? -7.305 0.773 13.961 1.00 86.50 104 GLU A CA 1
ATOM 799 C C . GLU A 1 104 ? -6.157 0.333 13.069 1.00 86.50 104 GLU A C 1
ATOM 801 O O . GLU A 1 104 ? -6.380 -0.365 12.083 1.00 86.50 104 GLU A O 1
ATOM 806 N N . MET A 1 105 ? -4.926 0.658 13.459 1.00 86.69 105 MET A N 1
ATOM 807 C CA . MET A 1 105 ? -3.738 0.200 12.742 1.00 86.69 105 MET A CA 1
ATOM 808 C C . MET A 1 105 ? -3.653 -1.324 12.730 1.00 86.69 105 MET A C 1
ATOM 810 O O . MET A 1 105 ? -3.410 -1.907 11.682 1.00 86.69 105 MET A O 1
ATOM 814 N N . GLY A 1 106 ? -3.946 -1.983 13.853 1.00 86.44 106 GLY A N 1
ATOM 815 C CA . GLY A 1 106 ? -4.012 -3.440 13.920 1.00 86.44 106 GLY A CA 1
ATOM 816 C C . GLY A 1 106 ? -5.066 -4.037 12.985 1.00 86.44 106 GLY A C 1
ATOM 817 O O . GLY A 1 106 ? -4.820 -5.079 12.392 1.00 86.44 106 GLY A O 1
ATOM 818 N N . SER A 1 107 ? -6.207 -3.368 12.800 1.00 85.38 107 SER A N 1
ATOM 819 C CA . SER A 1 107 ? -7.267 -3.823 11.887 1.00 85.38 107 SER A CA 1
ATOM 820 C C . SER A 1 107 ? -6.859 -3.692 10.419 1.00 85.38 107 SER A C 1
ATOM 822 O O . SER A 1 107 ? -7.146 -4.581 9.617 1.00 85.38 107 SER A O 1
ATOM 824 N N . VAL A 1 108 ? -6.153 -2.613 10.075 1.00 85.50 108 VAL A N 1
ATOM 825 C CA . VAL A 1 108 ? -5.590 -2.400 8.734 1.00 85.50 108 VAL A CA 1
ATOM 826 C C . VAL A 1 108 ? -4.492 -3.426 8.457 1.00 85.50 108 VAL A C 1
ATOM 828 O O . VAL A 1 108 ? -4.576 -4.135 7.463 1.00 85.50 108 VAL A O 1
ATOM 831 N N . VAL A 1 109 ? -3.531 -3.591 9.373 1.00 86.75 109 VAL A N 1
ATOM 832 C CA . VAL A 1 109 ? -2.442 -4.579 9.258 1.00 86.75 109 VAL A CA 1
ATOM 833 C C . VAL A 1 109 ? -2.981 -6.011 9.186 1.00 86.75 109 VAL A C 1
ATOM 835 O O . VAL A 1 109 ? -2.490 -6.828 8.419 1.00 86.75 109 VAL A O 1
ATOM 838 N N . ALA A 1 110 ? -4.024 -6.344 9.945 1.00 85.56 110 ALA A N 1
ATOM 839 C CA . ALA A 1 110 ? -4.648 -7.663 9.853 1.00 85.56 110 ALA A CA 1
ATOM 840 C C . ALA A 1 110 ? -5.383 -7.881 8.517 1.00 85.56 110 ALA A C 1
ATOM 842 O O . ALA A 1 110 ? -5.502 -9.017 8.062 1.00 85.56 110 ALA A O 1
ATOM 843 N N . SER A 1 111 ? -5.854 -6.807 7.878 1.00 83.44 111 SER A N 1
ATOM 844 C CA . SER A 1 111 ? -6.456 -6.853 6.537 1.00 83.44 111 SER A CA 1
ATOM 845 C C . SER A 1 111 ? -5.407 -6.905 5.420 1.00 83.44 111 SER A C 1
ATOM 847 O O . SER A 1 111 ? -5.731 -7.280 4.291 1.00 83.44 111 SER A O 1
ATOM 849 N N . ASP A 1 112 ? -4.158 -6.570 5.745 1.00 83.00 112 ASP A N 1
ATOM 850 C CA . ASP A 1 112 ? -3.046 -6.447 4.806 1.00 83.00 112 ASP A CA 1
ATOM 851 C C . ASP A 1 112 ? -2.767 -7.750 4.069 1.00 83.00 112 ASP A C 1
ATOM 853 O O . ASP A 1 112 ? -2.544 -7.727 2.875 1.00 83.00 112 ASP A O 1
ATOM 857 N N . GLN A 1 113 ? -2.917 -8.913 4.712 1.00 78.94 113 GLN A N 1
ATOM 858 C CA . GLN A 1 113 ? -2.685 -10.201 4.043 1.00 78.94 113 GLN A CA 1
ATOM 859 C C . GLN A 1 113 ? -3.539 -10.392 2.779 1.00 78.94 113 GLN A C 1
ATOM 861 O O . GLN A 1 113 ? -3.076 -10.968 1.798 1.00 78.94 113 GLN A O 1
ATOM 866 N N . VAL A 1 114 ? -4.789 -9.920 2.790 1.00 80.19 114 VAL A N 1
ATOM 867 C CA . VAL A 1 114 ? -5.675 -9.998 1.618 1.00 80.19 114 VAL A CA 1
ATOM 868 C C . VAL A 1 114 ? -5.422 -8.823 0.674 1.00 80.19 114 VAL A C 1
ATOM 870 O O . VAL A 1 114 ? -5.421 -9.005 -0.546 1.00 80.19 114 VAL A O 1
ATOM 873 N N . GLY A 1 115 ? -5.182 -7.633 1.235 1.00 82.69 115 GLY A N 1
ATOM 874 C CA . GLY A 1 115 ? -4.824 -6.436 0.479 1.00 82.69 115 GLY A CA 1
ATOM 875 C C . GLY A 1 115 ? -3.564 -6.637 -0.364 1.00 82.69 115 GLY A C 1
ATOM 876 O O . GLY A 1 115 ? -3.593 -6.363 -1.560 1.00 82.69 115 GLY A O 1
ATOM 877 N N . ASP A 1 116 ? -2.504 -7.189 0.223 1.00 85.00 116 ASP A N 1
ATOM 878 C CA . ASP A 1 116 ? -1.198 -7.447 -0.384 1.00 85.00 116 ASP A CA 1
ATOM 879 C C . ASP A 1 116 ? -1.272 -8.447 -1.528 1.00 85.00 116 ASP A C 1
ATOM 881 O O . ASP A 1 116 ? -0.636 -8.243 -2.558 1.00 85.00 116 ASP A O 1
ATOM 885 N N . ILE A 1 117 ? -2.073 -9.509 -1.396 1.00 87.44 117 ILE A N 1
ATOM 886 C CA . ILE A 1 117 ? -2.269 -10.467 -2.492 1.00 87.44 117 ILE A CA 1
ATOM 887 C C . ILE A 1 117 ? -2.914 -9.758 -3.688 1.00 87.44 117 ILE A C 1
ATOM 889 O O . ILE A 1 117 ? -2.440 -9.890 -4.819 1.00 87.44 117 ILE A O 1
ATOM 893 N N . GLY A 1 118 ? -3.976 -8.983 -3.442 1.00 87.00 118 GLY A N 1
ATOM 894 C CA . GLY A 1 118 ? -4.652 -8.211 -4.485 1.00 87.00 118 GLY A CA 1
ATOM 895 C C . GLY A 1 118 ? -3.746 -7.142 -5.099 1.00 87.00 118 GLY A C 1
ATOM 896 O O . GLY A 1 118 ? -3.708 -6.988 -6.322 1.00 87.00 118 GLY A O 1
ATOM 897 N N . TRP A 1 119 ? -2.980 -6.444 -4.264 1.00 93.56 119 TRP A N 1
ATOM 898 C CA . TRP A 1 119 ? -2.007 -5.434 -4.663 1.00 93.56 119 TRP A CA 1
ATOM 899 C C . TRP A 1 119 ? -0.898 -6.025 -5.530 1.00 93.56 119 TRP A C 1
ATOM 901 O O . TRP A 1 119 ? -0.700 -5.554 -6.648 1.00 93.56 119 TRP A O 1
ATOM 911 N N . ALA A 1 120 ? -0.223 -7.077 -5.061 1.00 93.00 120 ALA A N 1
ATOM 912 C CA . ALA A 1 120 ? 0.900 -7.702 -5.750 1.00 93.00 120 ALA A CA 1
ATOM 913 C C . ALA A 1 120 ? 0.475 -8.276 -7.105 1.00 93.00 120 ALA A C 1
ATOM 915 O O . ALA A 1 120 ? 1.154 -8.055 -8.109 1.00 93.00 120 ALA A O 1
ATOM 916 N N . ALA A 1 121 ? -0.678 -8.953 -7.155 1.00 93.06 121 ALA A N 1
ATOM 917 C CA . ALA A 1 121 ? -1.230 -9.474 -8.400 1.00 93.06 121 ALA A CA 1
ATOM 918 C C . ALA A 1 121 ? -1.567 -8.343 -9.384 1.00 93.06 121 ALA A C 1
ATOM 920 O O . ALA A 1 121 ? -1.175 -8.398 -10.550 1.00 93.06 121 ALA A O 1
ATOM 921 N N . THR A 1 122 ? -2.250 -7.295 -8.912 1.00 94.44 122 THR A N 1
ATOM 922 C CA . THR A 1 122 ? -2.622 -6.151 -9.757 1.00 94.44 122 THR A CA 1
ATOM 923 C C . THR A 1 122 ? -1.384 -5.424 -10.270 1.00 94.44 122 THR A C 1
ATOM 925 O O . THR A 1 122 ? -1.308 -5.132 -11.462 1.00 94.44 122 THR A O 1
ATOM 928 N N . TYR A 1 123 ? -0.396 -5.174 -9.406 1.00 96.06 123 TYR A N 1
ATOM 929 C CA . TYR A 1 123 ? 0.850 -4.511 -9.781 1.00 96.06 123 TYR A CA 1
ATOM 930 C C . TYR A 1 123 ? 1.616 -5.313 -10.828 1.00 96.06 123 TYR A C 1
ATOM 932 O O . TYR A 1 123 ? 1.936 -4.779 -11.884 1.00 96.06 123 TYR A O 1
ATOM 940 N N . GLY A 1 124 ? 1.866 -6.601 -10.567 1.00 93.00 124 GLY A N 1
ATOM 941 C CA . GLY A 1 124 ? 2.603 -7.469 -11.483 1.00 93.00 124 GLY A CA 1
ATOM 942 C C . GLY A 1 124 ? 1.969 -7.510 -12.873 1.00 93.00 124 GLY A C 1
ATOM 943 O O . GLY A 1 124 ? 2.646 -7.233 -13.861 1.00 93.00 124 GLY A O 1
ATOM 944 N N . ILE A 1 125 ? 0.654 -7.754 -12.945 1.00 94.69 125 ILE A N 1
ATOM 945 C CA . ILE A 1 125 ? -0.081 -7.840 -14.217 1.00 94.69 125 ILE A CA 1
ATOM 946 C C . ILE A 1 125 ? -0.035 -6.506 -14.970 1.00 94.69 125 ILE A C 1
ATOM 948 O O . ILE A 1 125 ? 0.269 -6.467 -16.162 1.00 94.69 125 ILE A O 1
ATOM 952 N N . THR A 1 126 ? -0.347 -5.399 -14.296 1.00 95.62 126 THR A N 1
ATOM 953 C CA . THR A 1 126 ? -0.424 -4.084 -14.950 1.00 95.62 126 THR A CA 1
ATOM 954 C C . THR A 1 126 ? 0.946 -3.564 -15.371 1.00 95.62 126 THR A C 1
ATOM 956 O O . THR A 1 126 ? 1.058 -2.986 -16.453 1.00 95.62 126 THR A O 1
ATOM 959 N N . ASN A 1 127 ? 1.992 -3.822 -14.581 1.00 93.88 127 ASN A N 1
ATOM 960 C CA . ASN A 1 127 ? 3.359 -3.447 -14.925 1.00 93.88 127 ASN A CA 1
ATOM 961 C C . ASN A 1 127 ? 3.887 -4.274 -16.103 1.00 93.88 127 ASN A C 1
ATOM 963 O O . ASN A 1 127 ? 4.471 -3.719 -17.030 1.00 93.88 127 ASN A O 1
ATOM 967 N N . GLU A 1 128 ? 3.625 -5.584 -16.116 1.00 92.25 128 GLU A N 1
ATOM 968 C CA . GLU A 1 128 ? 3.987 -6.462 -17.232 1.00 92.25 128 GLU A CA 1
ATOM 969 C C . GLU A 1 128 ? 3.309 -6.019 -18.536 1.00 92.25 128 GLU A C 1
ATOM 971 O O . GLU A 1 128 ? 3.970 -5.917 -19.571 1.00 92.25 128 GLU A O 1
ATOM 976 N N . ILE A 1 129 ? 2.009 -5.701 -18.491 1.00 93.62 129 ILE A N 1
ATOM 977 C CA . ILE A 1 129 ? 1.270 -5.170 -19.645 1.00 93.62 129 ILE A CA 1
ATOM 978 C C . ILE A 1 129 ? 1.876 -3.843 -20.119 1.00 93.62 129 ILE A C 1
ATOM 980 O O . ILE A 1 129 ? 2.086 -3.672 -21.322 1.00 93.62 129 ILE A O 1
ATOM 984 N N . ALA A 1 130 ? 2.173 -2.918 -19.201 1.00 93.38 130 ALA A N 1
ATOM 985 C CA . ALA A 1 130 ? 2.730 -1.610 -19.536 1.00 93.38 130 ALA A CA 1
ATOM 986 C C . ALA A 1 130 ? 4.116 -1.732 -20.189 1.00 93.38 130 ALA A C 1
ATOM 988 O O . ALA A 1 130 ? 4.316 -1.233 -21.299 1.00 93.38 130 ALA A O 1
ATOM 989 N N . LEU A 1 131 ? 5.040 -2.469 -19.564 1.00 89.88 131 LEU A N 1
ATOM 990 C CA . LEU A 1 131 ? 6.392 -2.681 -20.089 1.00 89.88 131 LEU A CA 1
ATOM 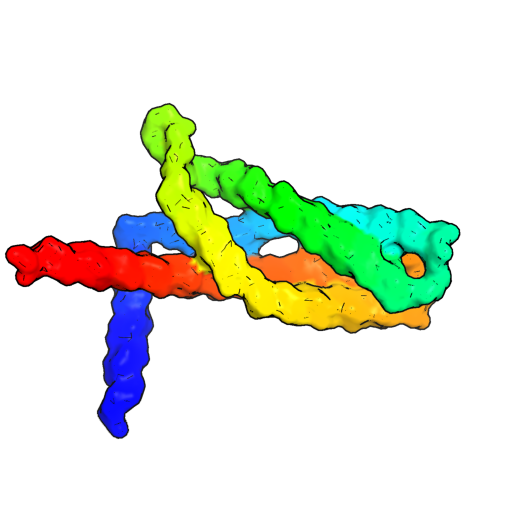991 C C . LEU A 1 131 ? 6.368 -3.395 -21.450 1.00 89.88 131 LEU A C 1
ATOM 993 O O . LEU A 1 131 ? 7.076 -2.995 -22.373 1.00 89.88 131 LEU A O 1
ATOM 997 N N . ARG A 1 132 ? 5.509 -4.411 -21.630 1.00 89.75 132 ARG A N 1
ATOM 998 C CA . ARG A 1 132 ? 5.348 -5.101 -22.927 1.00 89.75 132 ARG A CA 1
ATOM 999 C C . ARG A 1 132 ? 4.740 -4.223 -24.014 1.00 89.75 132 ARG A C 1
ATOM 1001 O O . ARG A 1 132 ? 4.994 -4.461 -25.192 1.00 89.75 132 ARG A O 1
ATOM 1008 N N . SER A 1 133 ? 3.962 -3.218 -23.627 1.00 92.88 133 SER A N 1
ATOM 1009 C CA . SER A 1 133 ? 3.396 -2.226 -24.546 1.00 92.88 133 SER A CA 1
ATOM 1010 C C . SER A 1 133 ? 4.392 -1.117 -24.907 1.00 92.88 133 SER A C 1
ATOM 1012 O O . SER A 1 133 ? 4.036 -0.199 -25.641 1.00 92.88 133 SER A O 1
ATOM 1014 N N . GLY A 1 134 ? 5.635 -1.198 -24.417 1.00 92.56 134 GLY A N 1
ATOM 1015 C CA . GLY A 1 134 ? 6.694 -0.232 -24.696 1.00 92.56 134 GLY A CA 1
ATOM 1016 C C . GLY A 1 134 ? 6.667 1.005 -23.800 1.00 92.56 134 GLY A C 1
ATOM 1017 O O . GLY A 1 134 ? 7.338 1.981 -24.127 1.00 92.56 134 GLY A O 1
ATOM 1018 N N . ALA A 1 135 ? 5.908 0.984 -22.698 1.00 94.44 135 ALA A N 1
ATOM 1019 C CA . ALA A 1 135 ? 5.962 2.055 -21.709 1.00 94.44 135 ALA A CA 1
ATOM 1020 C C . ALA A 1 135 ? 7.354 2.119 -21.068 1.00 94.44 135 ALA A C 1
ATOM 1022 O O . ALA A 1 135 ? 7.995 1.089 -20.828 1.00 94.44 135 ALA A O 1
ATOM 1023 N N . SER A 1 136 ? 7.805 3.332 -20.760 1.00 95.88 136 SER A N 1
ATOM 1024 C CA . SER A 1 136 ? 9.016 3.524 -19.961 1.00 95.88 136 SER A CA 1
ATOM 1025 C C . SER A 1 136 ? 8.829 2.983 -18.529 1.00 95.88 136 SER A C 1
ATOM 1027 O O . SER A 1 136 ? 7.692 2.898 -18.053 1.00 95.88 136 SER A O 1
ATOM 1029 N N . PRO A 1 137 ? 9.911 2.632 -17.807 1.00 93.94 137 PRO A N 1
ATOM 1030 C CA . PRO A 1 137 ? 9.829 2.170 -16.417 1.00 93.94 137 PRO A CA 1
ATOM 1031 C C . PRO A 1 137 ? 9.067 3.137 -15.501 1.00 93.94 137 PRO A C 1
ATOM 1033 O O . PRO A 1 137 ? 8.229 2.716 -14.706 1.00 93.94 137 PRO A O 1
ATOM 1036 N N . ILE A 1 138 ? 9.278 4.446 -15.653 1.00 95.75 138 ILE A N 1
ATOM 1037 C CA . ILE A 1 138 ? 8.532 5.444 -14.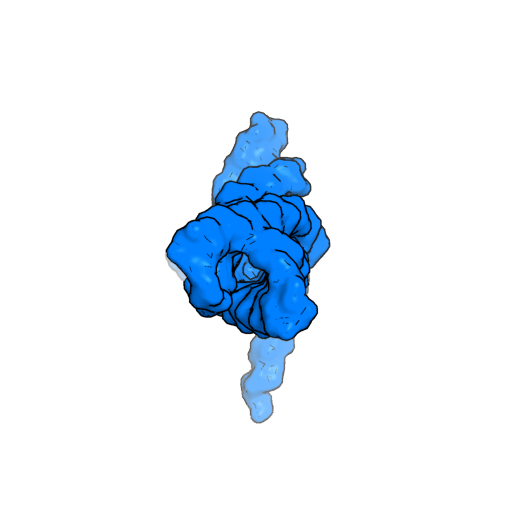883 1.00 95.75 138 ILE A CA 1
ATOM 1038 C C . ILE A 1 138 ? 7.021 5.410 -15.184 1.00 95.75 138 ILE A C 1
ATOM 1040 O O . ILE A 1 138 ? 6.212 5.421 -14.257 1.00 95.75 138 ILE A O 1
ATOM 1044 N N . GLU A 1 139 ? 6.616 5.313 -16.455 1.00 95.56 139 GLU A N 1
ATOM 1045 C CA . GLU A 1 139 ? 5.202 5.234 -16.855 1.00 95.56 139 GLU A CA 1
ATOM 1046 C C . GLU A 1 139 ? 4.550 3.936 -16.374 1.00 95.56 139 GLU A C 1
ATOM 1048 O O . GLU A 1 139 ? 3.432 3.960 -15.851 1.00 95.56 139 GLU A O 1
ATOM 1053 N N . ALA A 1 140 ? 5.262 2.815 -16.505 1.00 95.50 140 ALA A N 1
ATOM 1054 C CA . ALA A 1 140 ? 4.824 1.517 -16.016 1.00 95.50 140 ALA A CA 1
ATOM 1055 C C . ALA A 1 140 ? 4.631 1.543 -14.491 1.00 95.50 140 ALA A C 1
ATOM 1057 O O . ALA A 1 140 ? 3.574 1.135 -14.001 1.00 95.50 140 ALA A O 1
ATOM 1058 N N . GLY A 1 141 ? 5.579 2.125 -13.748 1.00 93.69 141 GLY A N 1
ATOM 1059 C CA . GLY A 1 141 ? 5.493 2.311 -12.300 1.00 93.69 141 GLY A CA 1
ATOM 1060 C C . GLY A 1 141 ? 4.346 3.225 -11.858 1.00 93.69 141 GLY A C 1
ATOM 1061 O O . GLY A 1 141 ? 3.669 2.915 -10.877 1.00 93.69 141 GLY A O 1
ATOM 1062 N N . LEU A 1 142 ? 4.068 4.312 -12.590 1.00 96.44 142 LEU A N 1
ATOM 1063 C CA . LEU A 1 142 ? 2.919 5.184 -12.316 1.00 96.44 142 LEU A CA 1
ATOM 1064 C C . LEU A 1 142 ? 1.587 4.454 -12.552 1.00 96.44 142 LEU A C 1
ATOM 1066 O O . LEU A 1 142 ? 0.691 4.496 -11.707 1.00 96.44 142 LEU A O 1
ATOM 1070 N N . PHE A 1 143 ? 1.451 3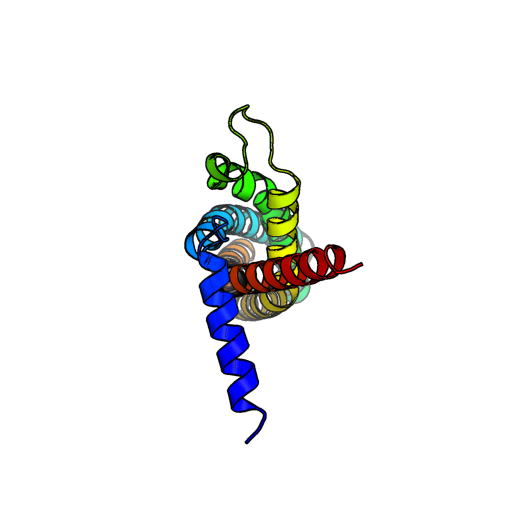.771 -13.689 1.00 94.94 143 PHE A N 1
ATOM 1071 C CA . PHE A 1 143 ? 0.224 3.065 -14.053 1.00 94.94 143 PHE A CA 1
ATOM 1072 C C . PHE A 1 143 ? -0.074 1.896 -13.104 1.00 94.94 143 PHE A C 1
ATOM 1074 O O . PHE A 1 143 ? -1.182 1.783 -12.565 1.00 94.94 143 PHE A O 1
ATOM 1081 N N . SER A 1 144 ? 0.926 1.048 -12.861 1.00 95.81 144 SER A N 1
ATOM 1082 C CA . SER A 1 144 ? 0.809 -0.085 -11.942 1.00 95.81 144 SER A CA 1
ATOM 1083 C C . SER A 1 144 ? 0.620 0.367 -10.497 1.00 95.81 144 SER A C 1
ATOM 1085 O O . SER A 1 144 ? -0.208 -0.200 -9.790 1.00 95.81 144 SER A O 1
ATOM 1087 N N . GLY A 1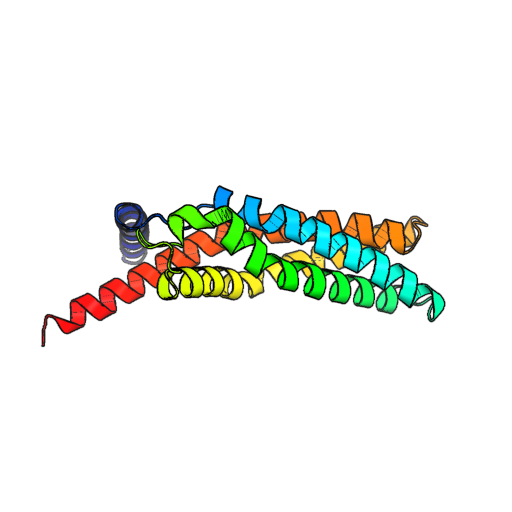 145 ? 1.293 1.444 -10.078 1.00 95.62 145 GLY A N 1
ATOM 1088 C CA . GLY A 1 145 ? 1.139 2.027 -8.749 1.00 95.62 145 GLY A CA 1
ATOM 1089 C C . GLY A 1 145 ? -0.282 2.527 -8.473 1.00 95.62 145 GLY A C 1
ATOM 1090 O O . GLY A 1 145 ? -0.872 2.186 -7.445 1.00 95.62 145 GLY A O 1
ATOM 1091 N N . ILE A 1 146 ? -0.881 3.272 -9.407 1.00 95.12 146 ILE A N 1
ATOM 1092 C CA . ILE A 1 146 ? -2.256 3.770 -9.243 1.00 95.12 146 ILE A CA 1
ATOM 1093 C C . ILE A 1 146 ? -3.243 2.605 -9.181 1.00 95.12 146 ILE A C 1
ATOM 1095 O O . ILE A 1 146 ? -4.080 2.544 -8.279 1.00 95.12 146 ILE A O 1
ATOM 1099 N N . THR A 1 147 ? -3.155 1.678 -10.135 1.00 95.25 147 THR A N 1
ATOM 1100 C CA . THR A 1 147 ? -4.112 0.568 -10.247 1.00 95.25 147 THR A CA 1
ATOM 1101 C C . THR A 1 147 ? -4.033 -0.372 -9.045 1.00 95.25 147 THR A C 1
ATOM 1103 O O . THR A 1 147 ? -5.064 -0.661 -8.431 1.00 95.25 147 THR A O 1
ATOM 1106 N N . SER A 1 148 ? -2.826 -0.783 -8.646 1.00 95.25 148 SER A N 1
ATOM 1107 C CA . SER A 1 148 ? -2.613 -1.639 -7.477 1.00 95.25 148 SER A CA 1
ATOM 1108 C C . SER A 1 148 ? -2.992 -0.935 -6.172 1.00 95.25 148 SER A C 1
ATOM 1110 O O . SER A 1 148 ? -3.589 -1.554 -5.295 1.00 95.25 148 SER A O 1
ATOM 1112 N N . GLY A 1 149 ? -2.693 0.362 -6.042 1.00 93.31 149 GLY A N 1
ATOM 1113 C CA . GLY A 1 149 ? -2.957 1.126 -4.830 1.00 93.31 149 GLY A CA 1
ATOM 1114 C C . GLY A 1 149 ? -4.448 1.370 -4.618 1.00 93.31 149 GLY A C 1
ATOM 1115 O O . GLY A 1 149 ? -4.934 1.271 -3.491 1.00 93.31 149 GLY A O 1
ATOM 1116 N N . VAL A 1 150 ? -5.206 1.619 -5.690 1.00 92.38 150 VAL A N 1
ATOM 1117 C CA . VAL A 1 150 ? -6.673 1.710 -5.620 1.00 92.38 150 VAL A CA 1
ATOM 1118 C C . VAL A 1 150 ? -7.287 0.354 -5.268 1.00 92.38 150 VAL A C 1
ATOM 1120 O O . VAL A 1 150 ? -8.162 0.302 -4.402 1.00 92.38 150 VAL A O 1
ATOM 1123 N N . ALA A 1 151 ? -6.813 -0.736 -5.883 1.00 92.19 151 ALA A N 1
ATOM 1124 C CA . ALA A 1 151 ? -7.279 -2.087 -5.573 1.00 92.19 151 ALA A CA 1
ATOM 1125 C C . ALA A 1 151 ? -7.023 -2.451 -4.100 1.00 92.19 151 ALA A C 1
ATOM 1127 O O . ALA A 1 151 ? -7.953 -2.851 -3.396 1.00 92.19 151 ALA A O 1
ATOM 1128 N N . TYR A 1 152 ? -5.798 -2.219 -3.617 1.00 91.50 152 TYR A N 1
ATOM 1129 C CA . TYR A 1 152 ? -5.423 -2.367 -2.211 1.00 91.50 152 TYR A CA 1
ATOM 1130 C C . TYR A 1 152 ? -6.350 -1.561 -1.298 1.00 91.50 152 TYR A C 1
ATOM 1132 O O . TYR A 1 152 ? -6.948 -2.099 -0.369 1.00 91.50 152 TYR A O 1
ATOM 1140 N N . SER A 1 153 ? -6.529 -0.272 -1.606 1.00 90.62 153 SER A N 1
ATOM 1141 C CA . SER A 1 153 ? -7.329 0.635 -0.782 1.00 90.62 153 SER A CA 1
ATOM 1142 C C . SER A 1 153 ? -8.780 0.185 -0.678 1.00 90.62 153 SER A C 1
ATOM 1144 O O . SER A 1 153 ? -9.371 0.253 0.398 1.00 90.62 153 SER A O 1
ATOM 1146 N N . ALA A 1 154 ? -9.363 -0.289 -1.782 1.00 89.88 154 ALA A N 1
ATOM 1147 C CA . ALA A 1 154 ? -10.728 -0.795 -1.799 1.00 89.88 154 ALA A CA 1
ATOM 1148 C C . ALA A 1 154 ? -10.867 -2.073 -0.958 1.00 89.88 154 ALA A C 1
ATOM 1150 O O . ALA A 1 154 ? -11.773 -2.158 -0.128 1.00 89.88 154 ALA A O 1
ATOM 1151 N N . LEU A 1 155 ? -9.955 -3.038 -1.129 1.00 89.94 155 LEU A N 1
ATOM 1152 C CA . LEU A 1 155 ? -9.959 -4.289 -0.365 1.00 89.94 155 LEU A CA 1
ATOM 1153 C C . LEU A 1 155 ? -9.803 -4.025 1.134 1.00 89.94 155 LEU A C 1
ATOM 1155 O O . LEU A 1 155 ? -10.606 -4.507 1.936 1.00 89.94 155 LEU A O 1
ATOM 1159 N N . THR A 1 156 ? -8.834 -3.198 1.518 1.00 88.88 156 THR A N 1
ATOM 1160 C CA . THR A 1 156 ? -8.597 -2.892 2.927 1.00 88.88 156 THR A CA 1
ATOM 1161 C C . THR A 1 156 ? -9.735 -2.074 3.530 1.00 88.88 156 THR A C 1
ATOM 1163 O O . THR A 1 156 ? -10.142 -2.343 4.658 1.00 88.88 156 THR A O 1
ATOM 1166 N N . ALA A 1 157 ? -10.333 -1.140 2.786 1.00 88.19 157 ALA A N 1
ATOM 1167 C CA . ALA A 1 157 ? -11.497 -0.394 3.259 1.00 88.19 157 ALA A CA 1
ATOM 1168 C C . ALA A 1 157 ? -12.750 -1.269 3.444 1.00 88.19 157 ALA A C 1
ATOM 1170 O O . ALA A 1 157 ? -13.607 -0.925 4.257 1.00 88.19 157 ALA A O 1
ATOM 1171 N N . ILE A 1 158 ? -12.864 -2.397 2.734 1.00 87.56 158 ILE A N 1
ATOM 1172 C CA . ILE A 1 158 ? -13.933 -3.389 2.944 1.00 87.56 158 ILE A CA 1
ATOM 1173 C C . ILE A 1 158 ? -13.649 -4.253 4.181 1.00 87.56 158 ILE A C 1
ATOM 1175 O O . ILE A 1 158 ? -14.569 -4.569 4.938 1.00 87.56 158 ILE A O 1
ATOM 1179 N N . LEU A 1 159 ? -12.394 -4.663 4.375 1.00 87.81 159 LEU A N 1
ATOM 1180 C CA . LEU A 1 159 ? -12.018 -5.655 5.384 1.00 87.81 159 LEU A CA 1
ATOM 1181 C C . LEU A 1 159 ? -11.735 -5.048 6.760 1.00 87.81 159 LEU A C 1
ATOM 1183 O O . LEU A 1 159 ? -12.208 -5.585 7.762 1.00 87.81 159 LEU A O 1
ATOM 1187 N N . ALA A 1 160 ? -11.034 -3.916 6.826 1.00 86.81 160 ALA A N 1
ATOM 1188 C CA . ALA A 1 160 ? -10.606 -3.317 8.087 1.00 86.81 160 ALA A CA 1
ATOM 1189 C C . ALA A 1 160 ? -11.776 -2.972 9.031 1.00 86.81 160 ALA A C 1
ATOM 1191 O O . ALA A 1 160 ? -11.672 -3.292 10.218 1.00 86.81 160 ALA A O 1
ATOM 1192 N N . PRO A 1 161 ? -12.926 -2.441 8.556 1.00 84.81 161 PRO A N 1
ATOM 1193 C CA . PRO A 1 161 ? -14.120 -2.274 9.389 1.00 84.81 161 PRO A CA 1
ATOM 1194 C C . PRO A 1 161 ? -14.613 -3.582 10.017 1.00 84.81 161 PRO A C 1
ATOM 1196 O O . PRO A 1 161 ? -14.927 -3.628 11.207 1.00 84.81 161 PRO A O 1
ATOM 1199 N N . LYS A 1 162 ? -14.631 -4.669 9.235 1.00 86.81 162 LYS A N 1
ATOM 1200 C CA . LYS A 1 162 ? -15.099 -5.987 9.685 1.00 86.81 162 LYS A CA 1
ATOM 1201 C C . LYS A 1 162 ? -14.151 -6.587 10.715 1.00 86.81 162 LYS A C 1
ATOM 1203 O O . LYS A 1 162 ? -14.595 -7.084 11.747 1.00 86.81 162 LYS A O 1
ATOM 1208 N N . VAL A 1 163 ? -12.844 -6.488 10.473 1.00 85.81 163 VAL A N 1
ATOM 1209 C CA . VAL A 1 163 ? -11.821 -6.907 11.439 1.00 85.81 163 VAL A CA 1
ATOM 1210 C C . VAL A 1 163 ? -11.960 -6.115 12.740 1.00 85.81 163 VAL A C 1
ATOM 1212 O O . VAL A 1 163 ? -11.959 -6.698 13.825 1.00 85.81 163 VAL A O 1
ATOM 1215 N N . ASN A 1 164 ? -12.158 -4.800 12.643 1.00 83.75 164 ASN A N 1
ATOM 1216 C CA . ASN A 1 164 ? -12.354 -3.937 13.800 1.00 83.75 164 ASN A CA 1
ATOM 1217 C C . ASN A 1 164 ? -13.606 -4.328 14.612 1.00 83.75 164 ASN A C 1
ATOM 1219 O O . ASN A 1 164 ? -13.549 -4.384 15.843 1.00 83.75 164 ASN A O 1
ATOM 1223 N N . ALA A 1 165 ? -14.712 -4.660 13.939 1.00 81.81 165 ALA A N 1
ATOM 1224 C CA . ALA A 1 165 ? -15.930 -5.150 14.584 1.00 81.81 165 ALA A CA 1
ATOM 1225 C C . ALA A 1 165 ? -15.699 -6.481 15.323 1.00 81.81 165 ALA A C 1
ATOM 1227 O O . ALA A 1 165 ? -16.097 -6.628 16.481 1.00 81.81 165 ALA A O 1
ATOM 1228 N N . VAL A 1 166 ? -14.973 -7.421 14.708 1.00 83.81 166 VAL A N 1
ATOM 1229 C CA . VAL A 1 166 ? -14.598 -8.695 15.345 1.00 83.81 166 VAL A CA 1
ATOM 1230 C C . VAL A 1 166 ? -13.726 -8.463 16.586 1.00 83.81 166 VAL A C 1
ATOM 1232 O O . VAL A 1 166 ? -13.968 -9.069 17.632 1.00 83.81 166 VAL A O 1
ATOM 1235 N N . ILE A 1 167 ? -12.750 -7.549 16.523 1.00 82.38 167 ILE A N 1
ATOM 1236 C CA . ILE A 1 167 ? -11.917 -7.184 17.681 1.00 82.38 167 ILE A CA 1
ATOM 1237 C C . ILE A 1 167 ? -12.777 -6.615 18.818 1.00 82.38 167 ILE A C 1
ATOM 1239 O O . ILE A 1 167 ? -12.601 -7.008 19.977 1.00 82.38 167 ILE A O 1
ATOM 1243 N N . ASN A 1 168 ? -13.721 -5.724 18.508 1.00 79.31 168 ASN A N 1
ATOM 1244 C CA . ASN A 1 168 ? -14.645 -5.160 19.493 1.00 79.31 168 ASN A CA 1
ATOM 1245 C C . ASN A 1 168 ? -15.515 -6.240 20.150 1.00 79.31 168 ASN A C 1
ATOM 1247 O O . ASN A 1 168 ? -15.628 -6.273 21.380 1.00 79.31 168 ASN A O 1
ATOM 1251 N N . TYR A 1 169 ? -16.058 -7.164 19.356 1.00 81.50 169 TYR A N 1
ATOM 1252 C CA . TYR A 1 169 ? -16.835 -8.297 19.854 1.00 81.50 169 TYR A CA 1
ATOM 1253 C C . TYR A 1 169 ? -16.016 -9.202 20.791 1.00 81.50 169 TYR A C 1
ATOM 1255 O O . TYR A 1 169 ? -16.473 -9.573 21.874 1.00 81.50 169 TYR A O 1
ATOM 1263 N N . MET A 1 170 ? -14.766 -9.516 20.436 1.00 79.25 170 MET A N 1
ATOM 1264 C CA . MET A 1 170 ? -13.888 -10.301 21.312 1.00 79.25 170 MET A CA 1
ATOM 1265 C C . MET A 1 170 ? -13.583 -9.567 22.626 1.00 79.25 170 MET A C 1
ATOM 1267 O O . MET A 1 170 ? -13.619 -10.172 23.700 1.00 79.25 170 MET A O 1
ATOM 1271 N N . LYS A 1 171 ? -13.334 -8.251 22.572 1.00 77.12 171 LYS A N 1
ATOM 1272 C CA . LYS A 1 171 ? -13.102 -7.432 23.772 1.00 77.12 171 LYS A CA 1
ATOM 1273 C C . LYS A 1 171 ? -14.318 -7.408 24.701 1.00 77.12 171 LYS A C 1
ATOM 1275 O O . LYS A 1 171 ? -14.133 -7.487 25.917 1.00 77.12 171 LYS A O 1
ATOM 1280 N N . SER A 1 172 ? -15.537 -7.307 24.166 1.00 76.00 172 SER A N 1
ATOM 1281 C CA . SER A 1 172 ? -16.758 -7.284 24.984 1.00 76.00 172 SER A CA 1
ATOM 1282 C C . SER A 1 172 ? -17.004 -8.630 25.672 1.00 76.00 172 SER A C 1
ATOM 1284 O O . SER A 1 172 ? -17.273 -8.656 26.872 1.00 76.00 172 SER A O 1
ATOM 1286 N N . LYS A 1 173 ? -16.791 -9.751 24.967 1.00 77.56 173 LYS A N 1
ATOM 1287 C CA . LYS A 1 173 ? -16.847 -11.110 25.534 1.00 77.56 173 LYS A CA 1
ATOM 1288 C C . LYS A 1 173 ? -15.852 -11.315 26.678 1.00 77.56 173 LYS A C 1
ATOM 1290 O O . LYS A 1 173 ? -16.233 -11.821 27.732 1.00 77.56 173 LYS A O 1
ATOM 1295 N N . LEU A 1 174 ? -14.602 -10.882 26.501 1.00 76.25 174 LEU A N 1
ATOM 1296 C CA . LEU A 1 174 ? -13.559 -11.011 27.526 1.00 76.25 174 LEU A CA 1
ATOM 1297 C C . LEU A 1 174 ? -13.826 -10.135 28.760 1.00 76.25 174 LEU A C 1
ATOM 1299 O O . LEU A 1 174 ? -13.497 -10.531 29.876 1.00 76.25 174 LEU A O 1
ATOM 1303 N N . LYS A 1 175 ? -14.431 -8.954 28.584 1.00 67.75 175 LYS A N 1
ATOM 1304 C CA . LYS A 1 175 ? -14.833 -8.088 29.704 1.00 67.75 175 LYS A CA 1
ATOM 1305 C C . LYS A 1 175 ? -16.092 -8.591 30.416 1.00 67.75 175 LYS A C 1
ATOM 1307 O O . LYS A 1 175 ? -16.145 -8.522 31.637 1.00 67.75 175 LYS A O 1
ATOM 1312 N N . GLY A 1 176 ? -17.067 -9.128 29.682 1.00 56.28 176 GLY A N 1
ATOM 1313 C CA . GLY A 1 176 ? -18.288 -9.708 30.252 1.00 56.28 176 GLY A CA 1
ATOM 1314 C C . GLY A 1 176 ? -18.030 -10.958 31.099 1.00 56.28 176 GLY A C 1
ATOM 1315 O O . GLY A 1 176 ? -18.712 -11.160 32.097 1.00 56.28 176 GLY A O 1
ATOM 1316 N N . GLY A 1 177 ? -17.005 -11.749 30.759 1.00 49.03 177 GLY A N 1
ATOM 1317 C CA . GLY A 1 177 ? -16.572 -12.895 31.568 1.00 49.03 177 GLY A CA 1
ATOM 1318 C C . GLY A 1 177 ? -15.887 -12.516 32.887 1.00 49.03 177 GLY A C 1
ATOM 1319 O O . GLY A 1 177 ? -15.969 -13.273 33.843 1.00 49.03 177 GLY A O 1
ATOM 1320 N N . LYS A 1 178 ? -15.270 -11.329 32.981 1.00 45.78 178 LYS A N 1
ATOM 1321 C CA . LYS A 1 178 ? -14.600 -10.857 34.209 1.00 45.78 178 LYS A CA 1
ATOM 1322 C C . LYS A 1 178 ? -15.545 -10.353 35.303 1.00 45.78 178 LYS A C 1
ATOM 1324 O O . LYS A 1 178 ? -15.093 -10.149 36.419 1.00 45.78 178 LYS A O 1
ATOM 1329 N N . ASN A 1 179 ? -16.824 -10.145 34.993 1.00 44.81 179 ASN A N 1
ATOM 1330 C CA . ASN A 1 179 ? -17.835 -9.728 35.971 1.00 44.81 179 ASN A CA 1
ATOM 1331 C C . ASN A 1 179 ? -18.680 -10.913 36.487 1.00 44.81 179 ASN A C 1
ATOM 1333 O O . ASN A 1 179 ? -19.710 -10.689 37.120 1.00 44.81 179 ASN A O 1
ATOM 1337 N N . GLN A 1 180 ? -18.294 -12.154 36.163 1.00 39.94 180 GLN A N 1
ATOM 1338 C CA . GLN A 1 180 ? -18.960 -13.385 36.615 1.00 39.94 180 GLN A CA 1
ATOM 1339 C C . GLN A 1 180 ? -18.068 -14.274 37.504 1.00 39.94 180 GLN A C 1
ATOM 1341 O O . GLN A 1 180 ? -18.473 -15.386 37.835 1.00 39.94 180 GLN A O 1
ATOM 1346 N N . GLU A 1 181 ? -16.896 -13.778 37.909 1.00 37.94 181 GLU A N 1
ATOM 1347 C CA . GLU A 1 181 ? -16.058 -14.335 38.985 1.00 37.94 181 GLU A CA 1
ATOM 1348 C C . GLU A 1 181 ? -16.104 -13.411 40.206 1.00 37.94 181 GLU A C 1
ATOM 1350 O O . GLU A 1 181 ? -16.085 -13.942 41.339 1.00 37.94 181 GLU A O 1
#

pLDDT: mean 82.82, std 16.52, range [36.56, 97.44]

Radius of gyration: 20.03 Å; chains: 1; bounding box: 52×44×64 Å